Protein AF-A0AAD1ZNY4-F1 (afdb_monomer_lite)

Organism: NCBI:txid56036

Secondary structure (DSSP, 8-state):
-HHHHHHHHHHHHHHHHHHHHHHHH--HHHHHHHHHHHHHS-HHHHHHHHHHHHHHHHHHHHHHHHHHHHPPP------SGGGGGSTTT---HHHHHHHHHHTS---HHHH-

pLDDT: mean 87.57, std 11.89, range [47.69, 97.81]

Structure (mmCIF, N/CA/C/O backbone):
data_AF-A0AAD1ZNY4-F1
#
_entry.id   AF-A0AAD1ZNY4-F1
#
loop_
_atom_site.group_PDB
_atom_site.id
_atom_site.type_symbol
_atom_site.label_atom_id
_atom_site.label_alt_id
_atom_site.label_comp_id
_atom_site.label_asym_id
_atom_site.label_entity_id
_atom_site.label_seq_id
_atom_site.pdbx_PDB_ins_code
_atom_site.Cartn_x
_atom_site.Cartn_y
_atom_site.Cartn_z
_atom_site.occupancy
_atom_site.B_iso_or_equiv
_atom_site.auth_seq_id
_atom_site.auth_comp_id
_atom_site.auth_asym_id
_atom_site.auth_atom_id
_atom_site.pdbx_PDB_model_num
ATOM 1 N N . MET A 1 1 ? 1.452 6.634 -34.119 1.00 53.84 1 MET A N 1
ATOM 2 C CA . MET A 1 1 ? 0.592 7.104 -33.007 1.00 53.84 1 MET A CA 1
ATOM 3 C C . MET A 1 1 ? -0.029 5.928 -32.263 1.00 53.84 1 MET A C 1
ATOM 5 O O . MET A 1 1 ? 0.147 5.883 -31.062 1.00 53.84 1 MET A O 1
ATOM 9 N N . LEU A 1 2 ? -0.673 4.953 -32.926 1.00 47.69 2 LEU A N 1
ATOM 10 C CA . LEU A 1 2 ? -1.085 3.714 -32.238 1.00 47.69 2 LEU A CA 1
ATOM 11 C C . LEU A 1 2 ? 0.109 2.871 -31.752 1.00 47.69 2 LEU A C 1
ATOM 13 O O . LEU A 1 2 ? 0.063 2.362 -30.640 1.00 47.69 2 LEU A O 1
ATOM 17 N N . ASP A 1 3 ? 1.188 2.786 -32.534 1.00 53.56 3 ASP A N 1
ATOM 18 C CA . ASP A 1 3 ? 2.337 1.936 -32.180 1.00 53.56 3 ASP A CA 1
ATOM 19 C C . ASP A 1 3 ? 3.119 2.420 -30.944 1.00 53.56 3 ASP A C 1
ATOM 21 O O . ASP A 1 3 ? 3.653 1.588 -30.218 1.00 53.56 3 ASP A O 1
ATOM 25 N N . SER A 1 4 ? 3.144 3.731 -30.646 1.00 54.06 4 SER A N 1
ATOM 26 C CA . SER A 1 4 ? 3.794 4.228 -29.415 1.00 54.06 4 SER A CA 1
ATOM 27 C C . SER A 1 4 ? 2.927 3.996 -28.179 1.00 54.06 4 SER A C 1
ATOM 29 O O . SER A 1 4 ? 3.446 3.603 -27.149 1.00 54.06 4 SER A O 1
ATOM 31 N N . VAL A 1 5 ? 1.598 4.114 -28.293 1.00 54.81 5 VAL A N 1
ATOM 32 C CA . VAL A 1 5 ? 0.676 3.815 -27.180 1.00 54.81 5 VAL A CA 1
ATOM 33 C C . VAL A 1 5 ? 0.730 2.330 -26.801 1.00 54.81 5 VAL A C 1
ATOM 35 O O . VAL A 1 5 ? 0.649 1.983 -25.625 1.00 54.81 5 VAL A O 1
ATOM 38 N N . VAL A 1 6 ? 0.889 1.442 -27.788 1.00 55.75 6 VAL A N 1
ATOM 39 C CA . VAL A 1 6 ? 1.067 0.002 -27.542 1.00 55.75 6 VAL A CA 1
ATOM 40 C C . VAL A 1 6 ? 2.424 -0.288 -26.889 1.00 55.75 6 VAL A C 1
ATOM 42 O O . VAL A 1 6 ? 2.479 -1.108 -25.975 1.00 55.75 6 VAL A O 1
ATOM 45 N N . ALA A 1 7 ? 3.492 0.405 -27.296 1.00 58.28 7 ALA A N 1
ATOM 46 C CA . ALA A 1 7 ? 4.811 0.285 -26.672 1.00 58.28 7 ALA A CA 1
ATOM 47 C C . ALA A 1 7 ? 4.822 0.804 -25.218 1.00 58.28 7 ALA A C 1
ATOM 49 O O . ALA A 1 7 ? 5.291 0.100 -24.328 1.00 58.28 7 ALA A O 1
ATOM 50 N N . GLU A 1 8 ? 4.209 1.958 -24.943 1.00 56.94 8 GLU A N 1
ATOM 51 C CA . GLU A 1 8 ? 4.114 2.539 -23.594 1.00 56.94 8 GLU A CA 1
ATOM 52 C C . GLU A 1 8 ? 3.320 1.639 -22.627 1.00 56.94 8 GLU A C 1
ATOM 54 O O . GLU A 1 8 ? 3.744 1.397 -21.494 1.00 56.94 8 GLU A O 1
ATOM 59 N N . LEU A 1 9 ? 2.188 1.075 -23.075 1.00 61.97 9 LEU A N 1
ATOM 60 C CA . LEU A 1 9 ? 1.434 0.082 -22.295 1.00 61.97 9 LEU A CA 1
ATOM 61 C C . LEU A 1 9 ? 2.246 -1.197 -22.053 1.00 61.97 9 LEU A C 1
ATOM 63 O O . LEU A 1 9 ? 2.085 -1.829 -21.007 1.00 61.97 9 LEU A O 1
ATOM 67 N N . SER A 1 10 ? 3.123 -1.565 -22.992 1.00 77.12 10 SER A N 1
ATOM 68 C CA . SER A 1 10 ? 3.977 -2.745 -22.859 1.00 77.12 10 SER A CA 1
ATOM 69 C C . SER A 1 10 ? 5.036 -2.570 -21.770 1.00 77.12 10 SER A C 1
ATOM 71 O O . SER A 1 10 ? 5.188 -3.465 -20.943 1.00 77.12 10 SER A O 1
ATOM 73 N N . SER A 1 11 ? 5.680 -1.400 -21.675 1.00 88.12 11 SER A N 1
ATOM 74 C CA . SER A 1 11 ? 6.734 -1.150 -20.683 1.00 88.12 11 SER A CA 1
ATOM 75 C C . SER A 1 11 ? 6.186 -1.010 -19.264 1.00 88.12 11 SER A C 1
ATOM 77 O O . SER A 1 11 ? 6.802 -1.499 -18.318 1.00 88.12 11 SER A O 1
ATOM 79 N N . VAL A 1 12 ? 5.005 -0.399 -19.090 1.00 92.75 12 VAL A N 1
ATOM 80 C CA . VAL A 1 12 ? 4.333 -0.350 -17.778 1.00 92.75 12 VAL A CA 1
ATOM 81 C C . VAL A 1 12 ? 3.983 -1.761 -17.300 1.00 92.75 12 VAL A C 1
ATOM 83 O O . VAL A 1 12 ? 4.238 -2.100 -16.144 1.00 92.75 12 VAL A O 1
ATOM 86 N N . HIS A 1 13 ? 3.422 -2.588 -18.186 1.00 92.25 13 HIS A N 1
ATOM 87 C CA . HIS A 1 13 ? 3.059 -3.967 -17.870 1.00 92.25 13 HIS A CA 1
ATOM 88 C C . HIS A 1 13 ? 4.290 -4.832 -17.567 1.00 92.25 13 HIS A C 1
ATOM 90 O O . HIS A 1 13 ? 4.295 -5.578 -16.595 1.00 92.25 13 HIS A O 1
ATOM 96 N N . GLU A 1 14 ? 5.355 -4.714 -18.359 1.00 94.06 14 GLU A N 1
ATOM 97 C CA . GLU A 1 14 ? 6.613 -5.431 -18.128 1.00 94.06 14 GLU A CA 1
ATOM 98 C C . GLU A 1 14 ? 7.238 -5.065 -16.775 1.00 94.06 14 GLU A C 1
ATOM 100 O O . GLU A 1 14 ? 7.563 -5.952 -15.985 1.00 94.06 14 GLU A O 1
ATOM 105 N N . CYS A 1 15 ? 7.313 -3.769 -16.448 1.00 95.56 15 CYS A N 1
ATOM 106 C CA . CYS A 1 15 ? 7.777 -3.321 -15.135 1.00 95.56 15 CYS A CA 1
ATOM 107 C C . CYS A 1 15 ? 6.923 -3.899 -13.995 1.00 95.56 15 CYS A C 1
ATOM 109 O O . CYS A 1 15 ? 7.458 -4.237 -12.936 1.00 95.56 15 CYS A O 1
ATOM 111 N N . TYR A 1 16 ? 5.605 -4.009 -14.195 1.00 95.44 16 TYR A N 1
ATOM 112 C CA . TYR A 1 16 ? 4.681 -4.539 -13.194 1.00 95.44 16 TYR A CA 1
ATOM 113 C C . TYR A 1 16 ? 4.930 -6.029 -12.936 1.00 95.44 16 TYR A C 1
ATOM 115 O O . TYR A 1 16 ? 5.107 -6.421 -11.785 1.00 95.44 16 TYR A O 1
ATOM 123 N N . GLU A 1 17 ? 5.022 -6.839 -13.992 1.00 95.44 17 GLU A N 1
ATOM 124 C CA . GLU A 1 17 ? 5.260 -8.284 -13.884 1.00 95.44 17 GLU A CA 1
ATOM 125 C C . GLU A 1 17 ? 6.618 -8.596 -13.238 1.00 95.44 17 GLU A C 1
ATOM 127 O O . GLU A 1 17 ? 6.685 -9.388 -12.298 1.00 95.44 17 GLU A O 1
ATOM 132 N N . ILE A 1 18 ? 7.697 -7.922 -13.662 1.00 96.56 18 ILE A N 1
ATOM 133 C CA . ILE A 1 18 ? 9.033 -8.121 -13.071 1.00 96.56 18 ILE A CA 1
ATOM 134 C C . ILE A 1 18 ? 9.023 -7.757 -11.578 1.00 96.56 18 ILE A C 1
ATOM 136 O O . ILE A 1 18 ? 9.588 -8.481 -10.753 1.00 96.56 18 ILE A O 1
ATOM 140 N N . SER A 1 19 ? 8.345 -6.664 -11.213 1.00 96.19 19 SER A N 1
ATOM 141 C CA . SER A 1 19 ? 8.208 -6.238 -9.814 1.00 96.19 19 SER A CA 1
ATOM 142 C C . SER A 1 19 ? 7.378 -7.227 -8.986 1.00 96.19 19 SER A C 1
ATOM 144 O O . SER A 1 19 ? 7.735 -7.522 -7.847 1.00 96.19 19 SER A O 1
ATOM 146 N N . ALA A 1 20 ? 6.301 -7.785 -9.547 1.00 95.38 20 ALA A N 1
ATOM 147 C CA . ALA A 1 20 ? 5.475 -8.791 -8.878 1.00 95.38 20 ALA A CA 1
ATOM 148 C C . ALA A 1 20 ? 6.236 -10.113 -8.665 1.00 95.38 20 ALA A C 1
ATOM 150 O O . ALA A 1 20 ? 6.144 -10.729 -7.599 1.00 95.38 20 ALA A O 1
ATOM 151 N N . GLU A 1 21 ? 7.040 -10.534 -9.645 1.00 96.00 21 GLU A N 1
ATOM 152 C CA . GLU A 1 21 ? 7.933 -11.686 -9.498 1.00 96.00 21 GLU A CA 1
ATOM 153 C C . GLU A 1 21 ? 9.009 -11.453 -8.433 1.00 96.00 21 GLU A C 1
ATOM 155 O O . GLU A 1 21 ? 9.332 -12.380 -7.680 1.00 96.00 21 GLU A O 1
ATOM 160 N N . TYR A 1 22 ? 9.548 -10.229 -8.356 1.00 97.25 22 TYR A N 1
ATOM 161 C CA . TYR A 1 22 ? 10.479 -9.839 -7.304 1.00 97.25 22 TYR A CA 1
ATOM 162 C C . TYR A 1 22 ? 9.830 -9.948 -5.924 1.00 97.25 22 TYR A C 1
ATOM 164 O O . TYR A 1 22 ? 10.379 -10.634 -5.070 1.00 97.25 22 TYR A O 1
ATOM 172 N N . GLU A 1 23 ? 8.649 -9.366 -5.711 1.00 95.19 23 GLU A N 1
ATOM 173 C CA . GLU A 1 23 ? 7.959 -9.419 -4.413 1.00 95.19 23 GLU A CA 1
ATOM 174 C C . GLU A 1 23 ? 7.678 -10.868 -3.971 1.00 95.19 23 GLU A C 1
ATOM 176 O O . GLU A 1 23 ? 7.862 -11.234 -2.809 1.00 95.19 23 GLU A O 1
ATOM 181 N N . GLY A 1 24 ? 7.304 -11.738 -4.917 1.00 94.12 24 GLY A N 1
ATOM 182 C CA . GLY A 1 24 ? 7.009 -13.142 -4.629 1.00 94.12 24 GLY A CA 1
ATOM 183 C C . GLY A 1 24 ? 8.231 -14.006 -4.288 1.00 94.12 24 GLY A C 1
ATOM 184 O O . GLY A 1 24 ? 8.096 -14.982 -3.548 1.00 94.12 24 GLY A O 1
ATOM 185 N N . LYS A 1 25 ? 9.418 -13.695 -4.833 1.00 94.19 25 LYS A N 1
ATOM 186 C CA . LYS A 1 25 ? 10.624 -14.549 -4.723 1.00 94.19 25 LYS A CA 1
ATOM 187 C C . LYS A 1 25 ? 11.804 -13.897 -4.000 1.00 94.19 25 LYS A C 1
ATOM 189 O O . LYS A 1 25 ? 12.717 -14.613 -3.599 1.00 94.19 25 LYS A O 1
ATOM 194 N N . ASN A 1 26 ? 11.793 -12.577 -3.838 1.00 93.81 26 ASN A N 1
ATOM 195 C CA . ASN A 1 26 ? 12.902 -11.749 -3.357 1.00 93.81 26 ASN A CA 1
ATOM 196 C C . ASN A 1 26 ? 14.229 -12.018 -4.100 1.00 93.81 26 ASN A C 1
ATOM 198 O O . ASN A 1 26 ? 15.298 -11.992 -3.493 1.00 93.81 26 ASN A O 1
ATOM 202 N N . ASP A 1 27 ? 14.167 -12.315 -5.406 1.00 94.56 27 ASP A N 1
ATOM 203 C CA . ASP A 1 27 ? 15.350 -12.582 -6.237 1.00 94.56 27 ASP A CA 1
ATOM 204 C C . ASP A 1 27 ? 15.974 -11.264 -6.731 1.00 94.56 27 ASP A C 1
ATOM 206 O O . ASP A 1 27 ? 15.377 -10.599 -7.582 1.00 94.56 27 ASP A O 1
ATOM 210 N N . PRO A 1 28 ? 17.187 -10.885 -6.283 1.00 95.31 28 PRO A N 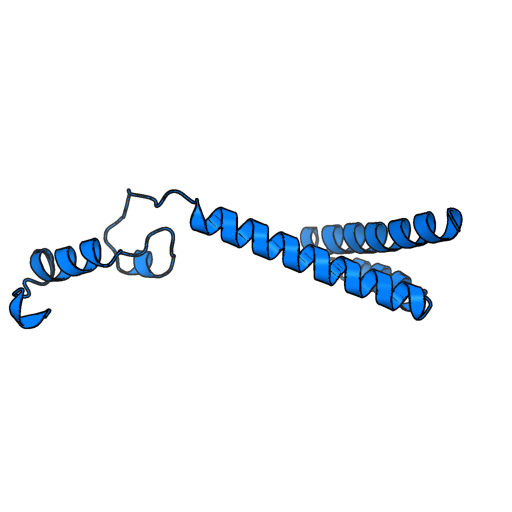1
ATOM 211 C CA . PRO A 1 28 ? 17.822 -9.631 -6.687 1.00 95.31 28 PRO A CA 1
ATOM 212 C C . PRO A 1 28 ? 18.034 -9.493 -8.200 1.00 95.31 28 PRO A C 1
ATOM 214 O O . PRO A 1 28 ? 18.100 -8.371 -8.696 1.00 95.31 28 PRO A O 1
ATOM 217 N N . LYS A 1 29 ? 18.096 -10.599 -8.956 1.00 96.31 29 LYS A N 1
ATOM 218 C CA . LYS A 1 29 ? 18.213 -10.550 -10.424 1.00 96.31 29 LYS A CA 1
ATOM 219 C C . LYS A 1 29 ? 17.011 -9.887 -11.085 1.00 96.31 29 LYS A C 1
ATOM 221 O O . LYS A 1 29 ? 17.162 -9.238 -12.114 1.00 96.31 29 LYS A O 1
ATOM 226 N N . LYS A 1 30 ? 15.829 -9.978 -10.472 1.00 97.00 30 LYS A N 1
ATOM 227 C CA . LYS A 1 30 ? 14.633 -9.293 -10.972 1.00 97.00 30 LYS A CA 1
ATOM 228 C C . LYS A 1 30 ? 14.736 -7.778 -10.856 1.00 97.00 30 LYS A C 1
ATOM 230 O O . LYS A 1 30 ? 14.229 -7.076 -11.722 1.00 97.00 30 LYS A O 1
ATOM 235 N N . LEU A 1 31 ? 15.469 -7.263 -9.869 1.00 96.94 31 LEU A N 1
ATOM 236 C CA . LEU A 1 31 ? 15.769 -5.830 -9.803 1.00 96.94 31 LEU A CA 1
ATOM 237 C C . LEU A 1 31 ? 16.751 -5.396 -10.895 1.00 96.94 31 LEU A C 1
ATOM 239 O O . LEU A 1 31 ? 16.641 -4.280 -11.395 1.00 96.94 31 LEU A O 1
ATOM 243 N N . GLU A 1 32 ? 17.688 -6.264 -11.283 1.00 97.00 32 GLU A N 1
ATOM 244 C CA . GLU A 1 32 ? 18.588 -6.007 -12.412 1.00 97.00 32 GLU A CA 1
ATOM 245 C C . GLU A 1 32 ? 17.815 -5.984 -13.740 1.00 97.00 32 GLU A C 1
ATOM 247 O O . GLU A 1 32 ? 17.960 -5.041 -14.515 1.00 97.00 32 GLU A O 1
ATOM 252 N N . GLU A 1 33 ? 16.932 -6.963 -13.969 1.00 96.19 33 GLU A N 1
ATOM 253 C CA . GLU A 1 33 ? 16.017 -6.991 -15.121 1.00 96.19 33 GLU A CA 1
ATOM 254 C C . GLU A 1 33 ? 15.151 -5.722 -15.180 1.00 96.19 33 GLU A C 1
ATOM 256 O O . GLU A 1 33 ? 15.109 -5.053 -16.213 1.00 96.19 33 GLU A O 1
ATOM 261 N N . LEU A 1 34 ? 14.540 -5.330 -14.057 1.00 96.69 34 LEU A N 1
ATOM 262 C CA . LEU A 1 34 ? 13.749 -4.102 -13.959 1.00 96.69 34 LEU A CA 1
ATOM 263 C C . LEU A 1 34 ? 14.593 -2.854 -14.255 1.00 96.69 34 LEU A C 1
ATOM 265 O O . LEU A 1 34 ? 14.164 -1.969 -14.992 1.00 96.69 34 LEU A O 1
ATOM 269 N N . GLY A 1 35 ? 15.807 -2.781 -13.703 1.00 96.25 35 GLY A N 1
ATOM 270 C CA . GLY A 1 35 ? 16.734 -1.676 -13.936 1.00 96.25 35 GLY A CA 1
ATOM 271 C C . GLY A 1 35 ? 17.127 -1.538 -15.408 1.00 96.25 35 GLY A C 1
ATOM 272 O O . GLY A 1 35 ? 17.201 -0.421 -15.923 1.00 96.25 35 GLY A O 1
ATOM 273 N N . ASN A 1 36 ? 17.313 -2.656 -16.110 1.00 95.88 36 ASN A N 1
ATOM 274 C CA . ASN A 1 36 ? 17.601 -2.660 -17.544 1.00 95.88 36 ASN A CA 1
ATOM 275 C C . ASN A 1 36 ? 16.430 -2.097 -18.361 1.00 95.88 36 ASN A C 1
ATOM 277 O O . ASN A 1 36 ? 16.657 -1.285 -19.256 1.00 95.88 36 ASN A O 1
ATOM 281 N N . VAL A 1 37 ? 15.187 -2.457 -18.019 1.00 94.12 37 VAL A N 1
ATOM 282 C CA . VAL A 1 37 ? 13.996 -1.878 -18.663 1.00 94.12 37 VAL A CA 1
ATOM 283 C C . VAL A 1 37 ? 13.961 -0.370 -18.420 1.00 94.12 37 VAL A C 1
ATOM 285 O O . VAL A 1 37 ? 13.949 0.402 -19.376 1.00 94.12 37 VAL A O 1
ATOM 288 N N . LEU A 1 38 ? 14.051 0.067 -17.160 1.00 95.12 38 LEU A N 1
ATOM 289 C CA . LEU A 1 38 ? 13.955 1.483 -16.788 1.00 95.12 38 LEU A CA 1
ATOM 290 C C . LEU A 1 38 ? 15.053 2.358 -17.411 1.00 95.12 38 LEU A C 1
ATOM 292 O O . LEU A 1 38 ? 14.786 3.490 -17.800 1.00 95.12 38 LEU A O 1
ATOM 296 N N . THR A 1 39 ? 16.283 1.852 -17.517 1.00 95.31 39 THR A N 1
ATOM 297 C CA . THR A 1 39 ? 17.412 2.598 -18.107 1.00 95.31 39 THR A CA 1
ATOM 298 C C . THR A 1 39 ? 17.385 2.640 -19.635 1.00 95.31 39 THR A C 1
ATOM 300 O O . THR A 1 39 ? 18.097 3.451 -20.227 1.00 95.31 39 THR A O 1
ATOM 303 N N . SER A 1 40 ? 16.566 1.799 -20.273 1.00 94.12 40 SER A N 1
ATOM 304 C CA . SER A 1 40 ? 16.376 1.787 -21.728 1.00 94.12 40 SER A CA 1
ATOM 305 C C . SER A 1 40 ? 15.309 2.769 -22.228 1.00 94.12 40 SER A C 1
ATOM 307 O O . SER A 1 40 ? 15.263 3.047 -23.426 1.00 94.12 40 SER A O 1
ATOM 309 N N . LEU A 1 41 ? 14.476 3.305 -21.328 1.00 93.38 41 LEU A N 1
ATOM 310 C CA . LEU A 1 41 ? 13.407 4.245 -21.663 1.00 93.38 41 LEU A CA 1
ATOM 311 C C . LEU A 1 41 ? 13.969 5.625 -22.012 1.00 93.38 41 LEU A C 1
ATO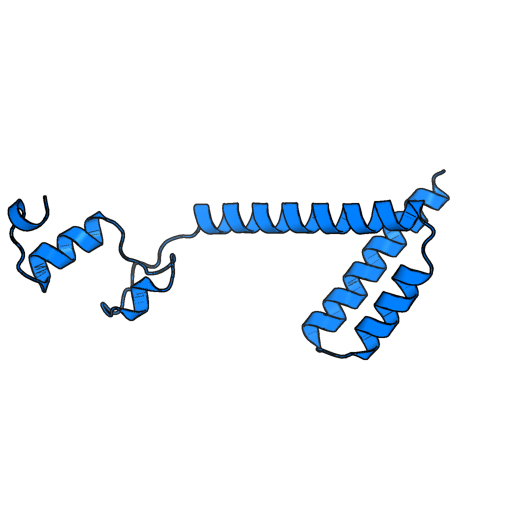M 313 O O . LEU A 1 41 ? 14.885 6.131 -21.357 1.00 93.38 41 LEU A O 1
ATOM 317 N N . ASP A 1 42 ? 13.372 6.288 -23.001 1.00 94.44 42 ASP A N 1
ATOM 318 C CA . ASP A 1 42 ? 13.644 7.703 -23.223 1.00 94.44 42 ASP A CA 1
ATOM 319 C C . ASP A 1 42 ? 12.962 8.569 -22.136 1.00 94.44 42 ASP A C 1
ATOM 321 O O . ASP A 1 42 ? 12.141 8.078 -21.350 1.00 94.44 42 ASP A O 1
ATOM 325 N N . PRO A 1 43 ? 13.300 9.867 -22.028 1.00 94.69 43 PRO A N 1
ATOM 326 C CA . PRO A 1 43 ? 12.731 10.731 -20.998 1.00 94.69 43 PRO A CA 1
ATOM 327 C C . PRO A 1 43 ? 11.198 10.839 -21.028 1.00 94.69 43 PRO A C 1
ATOM 329 O O . PRO A 1 43 ? 10.588 10.985 -19.969 1.00 94.69 43 PRO A O 1
ATOM 332 N N . GLY A 1 44 ? 10.573 10.787 -22.208 1.00 92.12 44 GLY A N 1
ATOM 333 C CA . GLY A 1 44 ? 9.120 10.814 -22.361 1.00 92.12 44 GLY A CA 1
ATOM 334 C C . GLY A 1 44 ? 8.480 9.563 -21.771 1.00 92.12 44 GLY A C 1
ATOM 335 O O . GLY A 1 44 ? 7.642 9.667 -20.871 1.00 92.12 44 GLY A O 1
ATOM 336 N N . ASP A 1 45 ? 8.956 8.396 -22.197 1.00 90.19 45 ASP A N 1
ATOM 337 C CA . ASP A 1 45 ? 8.480 7.099 -21.711 1.00 90.19 45 ASP A CA 1
ATOM 338 C C . ASP A 1 45 ? 8.734 6.922 -20.208 1.00 90.19 45 ASP A C 1
ATOM 340 O O . ASP A 1 45 ? 7.864 6.457 -19.470 1.00 90.19 45 ASP A O 1
ATOM 344 N N . SER A 1 46 ? 9.879 7.398 -19.710 1.00 93.56 46 SER A N 1
ATOM 345 C CA . SER A 1 46 ? 10.203 7.394 -18.278 1.00 93.56 46 SER A CA 1
ATOM 346 C C . SER A 1 46 ? 9.167 8.156 -17.445 1.00 93.56 46 SER A C 1
ATOM 348 O O . SER A 1 46 ? 8.754 7.697 -16.377 1.00 93.56 46 SER A O 1
ATOM 350 N N . ILE A 1 47 ? 8.714 9.319 -17.932 1.00 94.19 47 ILE A N 1
ATOM 351 C CA . ILE A 1 47 ? 7.674 10.113 -17.264 1.00 94.19 47 ILE A CA 1
ATOM 352 C C . ILE A 1 47 ? 6.339 9.365 -17.281 1.00 94.19 47 ILE A C 1
ATOM 354 O O . ILE A 1 47 ? 5.642 9.341 -16.262 1.00 94.19 47 ILE A O 1
ATOM 358 N N . VAL A 1 48 ? 5.975 8.755 -18.414 1.00 92.06 48 VAL A N 1
ATOM 359 C CA . VAL A 1 48 ? 4.727 7.991 -18.554 1.00 92.06 48 VAL A CA 1
ATOM 360 C C . VAL A 1 48 ? 4.713 6.799 -17.597 1.00 92.06 48 VAL A C 1
ATOM 362 O O . VAL A 1 48 ? 3.753 6.652 -16.837 1.00 92.06 48 VAL A O 1
ATOM 365 N N . VAL A 1 49 ? 5.791 6.009 -17.555 1.00 93.12 49 VAL A N 1
ATOM 366 C CA . VAL A 1 49 ? 5.925 4.848 -16.664 1.00 93.12 49 VAL A CA 1
ATOM 367 C C . VAL A 1 49 ? 5.853 5.269 -15.195 1.00 93.12 49 VAL A C 1
ATOM 369 O O . VAL A 1 49 ? 5.024 4.746 -14.447 1.00 93.12 49 VAL A O 1
ATOM 372 N N . ALA A 1 50 ? 6.634 6.268 -14.774 1.00 94.88 50 ALA A N 1
ATOM 373 C CA . ALA A 1 50 ? 6.618 6.745 -13.388 1.00 94.88 50 ALA A CA 1
ATOM 374 C C . ALA A 1 50 ? 5.231 7.261 -12.961 1.00 94.88 50 ALA A C 1
ATOM 376 O O . ALA A 1 50 ? 4.754 6.991 -11.850 1.00 94.88 50 ALA A O 1
ATOM 377 N N . LYS A 1 51 ? 4.549 7.982 -13.858 1.00 95.50 51 LYS A N 1
ATOM 378 C CA . LYS A 1 51 ? 3.193 8.481 -13.623 1.00 95.50 51 LYS A CA 1
ATOM 379 C C . LYS A 1 51 ? 2.176 7.343 -13.536 1.00 95.50 51 LYS A C 1
ATOM 381 O O . LYS A 1 51 ? 1.297 7.394 -12.675 1.00 95.50 51 LYS A O 1
ATOM 386 N N . ALA A 1 52 ? 2.295 6.321 -14.382 1.00 94.94 52 ALA A N 1
ATOM 387 C CA . ALA A 1 52 ? 1.424 5.152 -14.351 1.00 94.94 52 ALA A CA 1
ATOM 388 C C . ALA A 1 52 ? 1.515 4.423 -13.002 1.00 94.94 52 ALA A C 1
ATOM 390 O O . ALA A 1 52 ? 0.485 4.234 -12.356 1.00 94.94 52 ALA A O 1
ATOM 391 N N . PHE A 1 53 ? 2.724 4.124 -12.514 1.00 95.94 53 PHE A N 1
ATOM 392 C CA . PHE A 1 53 ? 2.912 3.496 -11.198 1.00 95.94 53 PHE A CA 1
ATOM 393 C C . PHE A 1 53 ? 2.407 4.368 -10.045 1.00 95.94 53 PHE A C 1
ATOM 395 O O . PHE A 1 53 ? 1.758 3.863 -9.131 1.00 95.94 53 PHE A O 1
ATOM 402 N N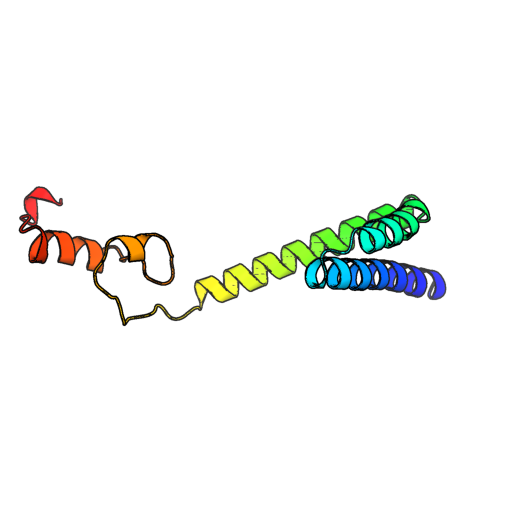 . SER A 1 54 ? 2.619 5.685 -10.111 1.00 97.38 54 SER A N 1
ATOM 403 C CA . SER A 1 54 ? 2.073 6.615 -9.112 1.00 97.38 54 SER A CA 1
ATOM 404 C C . SER A 1 54 ? 0.539 6.579 -9.080 1.00 97.38 54 SER A C 1
ATOM 406 O O . SER A 1 54 ? -0.070 6.575 -8.012 1.00 97.38 54 SER A O 1
ATOM 408 N N . HIS A 1 55 ? -0.108 6.515 -10.248 1.00 96.62 55 HIS A N 1
ATOM 409 C CA . HIS A 1 55 ? -1.561 6.372 -10.330 1.00 96.62 55 HIS A CA 1
ATOM 410 C C . HIS A 1 55 ? -2.047 5.007 -9.838 1.00 96.62 55 HIS A C 1
ATOM 412 O O . HIS A 1 55 ? -3.045 4.961 -9.122 1.00 96.62 55 HIS A O 1
ATOM 418 N N . MET A 1 56 ? -1.349 3.919 -10.167 1.00 96.88 56 MET A N 1
ATOM 419 C CA . MET A 1 56 ? -1.669 2.583 -9.653 1.00 96.88 56 MET A CA 1
ATOM 420 C C . MET A 1 56 ? -1.590 2.540 -8.124 1.00 96.88 56 MET A C 1
ATOM 422 O O . MET A 1 56 ? -2.506 2.022 -7.492 1.00 96.88 56 MET A O 1
ATOM 426 N N . LEU A 1 57 ? -0.563 3.152 -7.526 1.00 97.50 57 LEU A N 1
ATOM 427 C CA . LEU A 1 57 ? -0.427 3.247 -6.072 1.00 97.50 57 LEU A CA 1
ATOM 428 C C . LEU A 1 57 ? -1.571 4.053 -5.442 1.00 97.50 57 LEU A C 1
ATOM 430 O O . LEU A 1 57 ? -2.158 3.621 -4.456 1.00 97.50 57 LEU A O 1
ATOM 434 N N . ASN A 1 58 ? -1.952 5.185 -6.041 1.00 97.38 58 ASN A N 1
ATOM 435 C CA . ASN A 1 58 ? -3.098 5.964 -5.564 1.00 97.38 58 ASN A CA 1
ATOM 436 C C . ASN A 1 58 ? -4.408 5.161 -5.613 1.00 97.38 58 ASN A C 1
ATOM 438 O O . ASN A 1 58 ? -5.219 5.250 -4.693 1.00 97.38 58 ASN A O 1
ATOM 442 N N . LEU A 1 59 ? -4.621 4.372 -6.672 1.00 97.81 59 LEU A N 1
ATOM 443 C CA . LEU A 1 59 ? -5.794 3.500 -6.789 1.00 97.81 59 LEU A CA 1
ATOM 444 C C . LEU A 1 59 ? -5.768 2.363 -5.762 1.00 97.81 59 LEU A C 1
ATOM 446 O O . LEU A 1 59 ? -6.810 2.052 -5.189 1.00 97.81 59 LEU A O 1
ATOM 450 N N . ALA A 1 60 ? -4.599 1.770 -5.508 1.00 96.31 60 ALA A N 1
ATOM 451 C CA . ALA A 1 60 ? -4.426 0.749 -4.479 1.00 96.31 60 ALA A CA 1
ATOM 452 C C . ALA A 1 60 ? -4.738 1.305 -3.080 1.00 96.31 60 ALA A C 1
ATOM 454 O O . ALA A 1 60 ? -5.518 0.696 -2.352 1.00 96.31 60 ALA A O 1
ATOM 455 N N . ASN A 1 61 ? -4.230 2.497 -2.753 1.00 96.38 61 ASN A N 1
ATOM 456 C CA . ASN A 1 61 ? -4.521 3.174 -1.487 1.00 96.38 61 ASN A CA 1
ATOM 457 C C . ASN A 1 61 ? -6.018 3.465 -1.335 1.00 96.38 61 ASN A C 1
ATOM 459 O O . ASN A 1 61 ? -6.601 3.172 -0.297 1.00 96.38 61 ASN A O 1
ATOM 463 N N . LEU A 1 62 ? -6.673 3.982 -2.381 1.00 97.69 62 LEU A N 1
ATOM 464 C CA . LEU A 1 62 ? -8.115 4.232 -2.341 1.00 97.69 62 LEU A CA 1
ATOM 465 C C . LEU A 1 62 ? -8.912 2.935 -2.130 1.00 97.69 62 LEU A C 1
ATOM 467 O O . LEU A 1 62 ? -9.880 2.911 -1.371 1.00 97.69 62 LEU A O 1
ATOM 471 N N . ALA A 1 63 ? -8.514 1.844 -2.789 1.00 96.00 63 ALA A N 1
ATOM 472 C CA . ALA A 1 63 ? -9.137 0.542 -2.584 1.00 96.00 63 ALA A CA 1
ATOM 473 C C . ALA A 1 63 ? -8.943 0.034 -1.144 1.00 96.00 63 ALA A C 1
ATOM 475 O O . ALA A 1 63 ? -9.885 -0.505 -0.559 1.00 96.00 63 ALA A O 1
ATOM 476 N N . GLU A 1 64 ? -7.763 0.244 -0.555 1.00 94.06 64 GLU A N 1
ATOM 477 C CA . GLU A 1 64 ? -7.481 -0.082 0.845 1.00 94.06 64 GLU A CA 1
ATOM 478 C C . GLU A 1 64 ? -8.327 0.760 1.811 1.00 94.06 64 GLU A C 1
ATOM 480 O O . GLU A 1 64 ? -8.954 0.202 2.711 1.00 94.06 64 GLU A O 1
ATOM 485 N N . GLU A 1 65 ? -8.432 2.074 1.599 1.00 94.38 65 GLU A N 1
ATOM 486 C CA . GLU A 1 65 ? -9.279 2.964 2.403 1.00 94.38 65 GLU A CA 1
ATOM 487 C C . GLU A 1 65 ? -10.744 2.516 2.381 1.00 94.38 65 GLU A C 1
ATOM 489 O O . GLU A 1 65 ? -11.376 2.389 3.433 1.00 94.38 65 GLU A O 1
ATOM 494 N N . VAL A 1 66 ? -11.279 2.208 1.194 1.00 95.38 66 VAL A N 1
ATOM 495 C CA . VAL A 1 66 ? -12.642 1.677 1.033 1.00 95.38 66 VAL A CA 1
ATOM 496 C C . VAL A 1 66 ? -12.787 0.340 1.757 1.00 95.38 66 VAL A C 1
ATOM 498 O O . VAL A 1 66 ? -13.785 0.114 2.450 1.00 95.38 66 VAL A O 1
ATOM 501 N N . GLN A 1 67 ? -11.796 -0.547 1.640 1.00 91.44 67 GLN A N 1
ATOM 502 C CA . GLN A 1 67 ? -11.809 -1.827 2.336 1.00 91.44 67 GLN A CA 1
ATOM 503 C C . GLN A 1 67 ? -11.825 -1.633 3.854 1.00 91.44 67 GLN A C 1
ATOM 505 O O . GLN A 1 67 ? -12.611 -2.302 4.518 1.00 91.44 67 GLN A O 1
ATOM 510 N N . ILE A 1 68 ? -10.997 -0.742 4.406 1.00 89.25 68 ILE A N 1
ATOM 511 C CA . ILE A 1 68 ? -10.936 -0.441 5.843 1.00 89.25 68 ILE A CA 1
ATOM 512 C C . ILE A 1 68 ? -12.257 0.171 6.317 1.00 89.25 68 ILE A C 1
ATOM 514 O O . ILE A 1 68 ? -12.825 -0.308 7.298 1.00 89.25 68 ILE A O 1
ATOM 518 N N . ALA A 1 69 ? -12.785 1.164 5.596 1.00 89.56 69 ALA A N 1
ATOM 519 C CA . ALA A 1 69 ? -14.019 1.864 5.948 1.00 89.56 69 ALA A CA 1
ATOM 520 C C . ALA A 1 69 ? -15.245 0.935 5.996 1.00 89.56 69 ALA A C 1
ATOM 522 O O . ALA A 1 69 ? -16.134 1.116 6.829 1.00 89.56 69 ALA A O 1
ATOM 523 N N . HIS A 1 70 ? -15.290 -0.079 5.126 1.00 88.06 70 HIS A N 1
ATOM 524 C CA . HIS A 1 70 ? -16.391 -1.043 5.058 1.00 88.06 70 HIS A CA 1
ATOM 525 C C . HIS A 1 70 ? -16.081 -2.404 5.701 1.00 88.06 70 HIS A C 1
ATOM 527 O O . HIS A 1 70 ? -16.923 -3.309 5.666 1.00 88.06 70 HIS A O 1
ATOM 533 N N . ARG A 1 71 ? -14.903 -2.581 6.312 1.00 82.25 71 ARG A N 1
ATOM 534 C CA . ARG A 1 71 ? -14.535 -3.835 6.981 1.00 82.25 71 ARG A CA 1
ATOM 535 C C . ARG A 1 71 ? -15.404 -4.034 8.224 1.00 82.25 71 ARG A C 1
ATOM 537 O O . ARG A 1 71 ? -15.500 -3.170 9.091 1.00 82.25 71 ARG A O 1
ATOM 544 N N . GLN A 1 72 ? -16.012 -5.213 8.350 1.00 79.62 72 GLN A N 1
ATOM 545 C CA . GLN A 1 72 ? -16.751 -5.572 9.561 1.00 79.62 72 GLN A CA 1
ATOM 546 C C . GLN A 1 72 ? -15.783 -5.740 10.742 1.00 79.62 72 GLN A C 1
ATOM 548 O O . GLN A 1 72 ? -14.825 -6.509 10.654 1.00 79.62 72 GLN A O 1
ATOM 553 N N . ARG A 1 73 ? -16.041 -5.041 11.856 1.00 77.81 73 ARG A N 1
ATOM 554 C CA . ARG A 1 73 ? -15.272 -5.202 13.103 1.00 77.81 73 ARG A CA 1
ATOM 555 C C . ARG A 1 73 ? -15.506 -6.593 13.694 1.00 77.81 73 ARG A C 1
ATOM 557 O O . ARG A 1 73 ? -16.644 -7.069 13.769 1.00 77.81 73 ARG A O 1
ATOM 564 N N . ASN A 1 74 ? -14.435 -7.234 14.157 1.00 73.44 74 ASN A N 1
ATOM 565 C CA . ASN A 1 74 ? -14.530 -8.535 14.806 1.00 73.44 74 ASN A CA 1
ATOM 566 C C . ASN A 1 74 ? -15.062 -8.367 16.235 1.00 73.44 74 ASN A C 1
ATOM 568 O O . ASN A 1 74 ? -14.389 -7.831 17.107 1.00 73.44 74 ASN A O 1
ATOM 572 N N . LYS A 1 75 ? -16.274 -8.874 16.495 1.00 67.69 75 LYS A N 1
ATOM 573 C CA . LYS A 1 75 ? -16.909 -8.814 17.829 1.00 67.69 75 LYS A CA 1
ATOM 574 C C . LYS A 1 75 ? -16.368 -9.842 18.830 1.00 67.69 75 LYS A C 1
ATOM 576 O O . LYS A 1 75 ? -16.707 -9.788 20.007 1.00 67.69 75 LYS A O 1
ATOM 581 N N . LYS A 1 76 ? -15.579 -10.819 18.375 1.00 67.88 76 LYS A N 1
ATOM 582 C CA . LYS A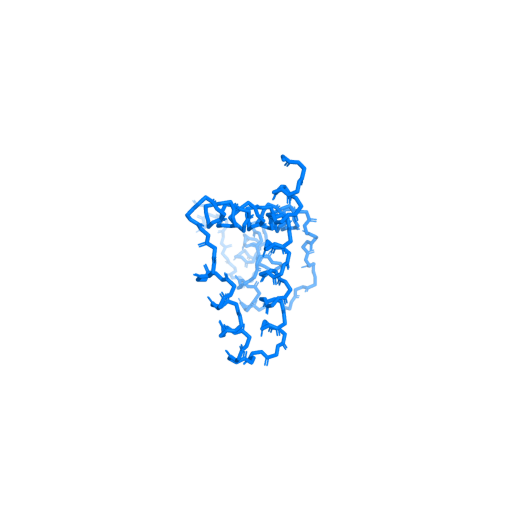 1 76 ? -14.963 -11.834 19.241 1.00 67.88 76 LYS A CA 1
ATOM 583 C C . LYS A 1 76 ? -13.605 -11.328 19.714 1.00 67.8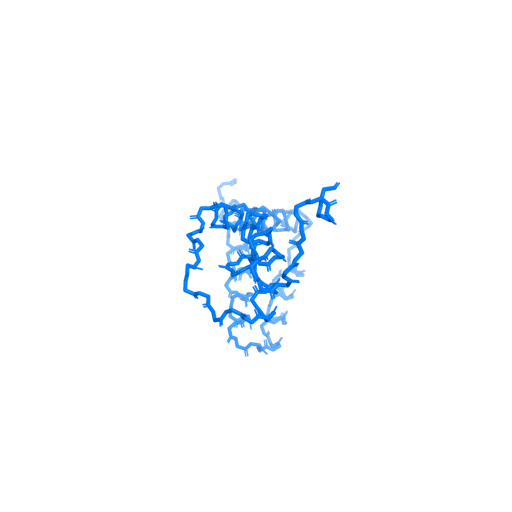8 76 LYS A C 1
ATOM 585 O O . LYS A 1 76 ? -12.601 -11.583 19.056 1.00 67.88 76 LYS A O 1
ATOM 590 N N . LYS A 1 77 ? -13.621 -10.619 20.839 1.00 71.88 77 LYS A N 1
ATOM 591 C CA . LYS A 1 77 ? -12.441 -10.076 21.508 1.00 71.88 77 LYS A CA 1
ATOM 592 C C . LYS A 1 77 ? -12.016 -10.982 22.679 1.00 71.88 77 LYS A C 1
ATOM 594 O O . LYS A 1 77 ? -12.874 -11.497 23.396 1.00 71.88 77 LYS A O 1
ATOM 599 N N . LYS A 1 78 ? -10.716 -11.239 22.842 1.00 69.38 78 LYS A N 1
ATOM 600 C CA . LYS A 1 78 ? -10.084 -11.965 23.958 1.00 69.38 78 LYS A CA 1
ATOM 601 C C . LYS A 1 78 ? -10.067 -11.151 25.260 1.00 69.38 78 LYS A C 1
ATOM 603 O O . LYS A 1 78 ? -9.903 -11.759 26.313 1.00 69.38 78 LYS A O 1
ATOM 608 N N . GLY A 1 79 ? -10.262 -9.831 25.204 1.00 68.62 79 GLY A N 1
ATOM 609 C CA . GLY A 1 79 ? -10.319 -8.941 26.369 1.00 68.62 79 GLY A CA 1
ATOM 610 C C . GLY A 1 79 ? -8.950 -8.497 26.897 1.00 68.62 79 GLY A C 1
ATOM 611 O O . GLY A 1 79 ? -8.852 -8.038 28.035 1.00 68.62 79 GLY A O 1
ATOM 612 N N . ASP A 1 80 ? -7.893 -8.640 26.096 1.00 77.12 80 ASP A N 1
ATOM 613 C CA . ASP A 1 80 ? -6.517 -8.291 26.465 1.00 77.12 80 ASP A CA 1
ATOM 614 C C . ASP A 1 80 ? -6.068 -6.975 25.799 1.00 77.12 80 ASP A C 1
ATOM 616 O O . ASP A 1 80 ? -6.625 -6.551 24.792 1.00 77.12 80 ASP A O 1
ATOM 620 N N . TYR A 1 81 ? -5.053 -6.305 26.352 1.00 80.62 81 TYR A N 1
ATOM 621 C CA . TYR A 1 81 ? -4.529 -5.038 25.816 1.00 80.62 81 TYR A CA 1
ATOM 622 C C . TYR A 1 81 ? -3.925 -5.184 24.412 1.00 80.62 81 TYR A C 1
ATOM 624 O O . TYR A 1 81 ? -3.837 -4.209 23.670 1.00 80.62 81 TYR A O 1
ATOM 632 N N . THR A 1 82 ? -3.527 -6.400 24.033 1.00 83.81 82 THR A N 1
ATOM 633 C CA . THR A 1 82 ? -3.012 -6.722 22.695 1.00 83.81 82 THR A CA 1
ATOM 634 C C . THR A 1 82 ? -4.030 -6.468 21.580 1.00 83.81 82 THR A C 1
ATOM 636 O O . THR A 1 82 ? -3.653 -6.376 20.417 1.00 83.81 82 THR A O 1
ATOM 639 N N . GLU A 1 83 ? -5.310 -6.301 21.913 1.00 81.38 83 GLU A N 1
ATOM 640 C CA . GLU A 1 83 ? -6.370 -5.999 20.949 1.00 81.38 83 GLU A CA 1
ATOM 641 C C . GLU A 1 83 ? -6.393 -4.537 20.502 1.00 81.38 83 GLU A C 1
ATOM 643 O O . GLU A 1 83 ? -6.935 -4.237 19.441 1.00 81.38 83 GLU A O 1
ATOM 648 N N . GLU A 1 84 ? -5.753 -3.641 21.250 1.00 84.75 84 GLU A N 1
ATOM 649 C CA . GLU A 1 84 ? -5.698 -2.211 20.932 1.00 84.75 84 GLU A CA 1
ATOM 650 C C . GLU A 1 84 ? -4.656 -1.882 19.846 1.00 84.75 84 GLU A C 1
ATOM 652 O O . GLU A 1 84 ? -4.552 -0.744 19.406 1.00 84.75 84 GLU A O 1
ATOM 657 N N . SER A 1 85 ? -3.866 -2.860 19.384 1.00 86.38 85 SER A N 1
ATOM 658 C CA . SER A 1 85 ? -2.843 -2.635 18.350 1.00 86.38 85 SER A CA 1
ATOM 659 C C . SER A 1 85 ? -3.366 -2.770 16.914 1.00 86.38 85 SER A C 1
ATOM 661 O O . SER A 1 85 ? -2.584 -2.677 15.969 1.00 86.38 85 SER A O 1
ATOM 663 N N . SER A 1 86 ? -4.656 -3.059 16.722 1.00 83.12 86 SER A N 1
ATOM 664 C CA . SER A 1 86 ? -5.270 -3.195 15.399 1.00 83.12 86 SER A CA 1
ATOM 665 C C . SER A 1 86 ? -6.652 -2.565 15.376 1.00 83.12 86 SER A C 1
ATOM 667 O O . SER A 1 86 ? -7.512 -2.953 16.160 1.00 83.12 86 SER A O 1
ATOM 669 N N . ALA A 1 87 ? -6.923 -1.729 14.371 1.00 83.19 87 ALA A N 1
ATOM 670 C CA . ALA A 1 87 ? -8.251 -1.157 14.124 1.00 83.19 87 ALA A CA 1
ATOM 671 C C . ALA A 1 87 ? -9.369 -2.216 13.992 1.00 83.19 87 ALA A C 1
ATOM 673 O O . ALA A 1 87 ? -10.555 -1.939 14.162 1.00 83.19 87 ALA A O 1
ATOM 674 N N . THR A 1 88 ? -9.007 -3.469 13.689 1.00 83.25 88 THR A N 1
ATOM 675 C CA . THR A 1 88 ? -9.976 -4.570 13.589 1.00 83.25 88 THR A CA 1
ATOM 676 C C . THR A 1 88 ? -10.488 -5.071 14.941 1.00 83.25 88 THR A C 1
ATOM 678 O O . THR A 1 88 ? -11.553 -5.698 14.986 1.00 83.25 88 THR A O 1
ATOM 681 N N . THR A 1 89 ? -9.751 -4.804 16.020 1.00 84.94 89 THR A N 1
ATOM 682 C CA . THR A 1 89 ? -10.001 -5.316 17.375 1.00 84.94 89 THR A CA 1
ATOM 683 C C . THR A 1 89 ? -10.002 -4.231 18.447 1.00 84.94 89 THR A C 1
ATOM 685 O O . THR A 1 89 ? -10.543 -4.485 19.522 1.00 84.94 89 THR A O 1
ATOM 688 N N . GLU A 1 90 ? -9.488 -3.033 18.154 1.00 87.69 90 GLU A N 1
ATOM 689 C CA . GLU A 1 90 ? -9.418 -1.921 19.105 1.00 87.69 90 GLU A CA 1
ATOM 690 C C . GLU A 1 90 ? -10.797 -1.581 19.669 1.00 87.69 90 GLU A C 1
ATOM 692 O O . GLU A 1 90 ? -11.840 -1.817 19.036 1.00 87.69 90 GLU A O 1
ATOM 697 N N . SER A 1 91 ? -10.811 -1.096 20.903 1.00 87.81 91 SER A N 1
ATOM 698 C CA . SER A 1 91 ? -12.024 -0.670 21.586 1.00 87.81 91 SER A CA 1
ATOM 699 C C . SER A 1 91 ? -12.508 0.653 21.004 1.00 87.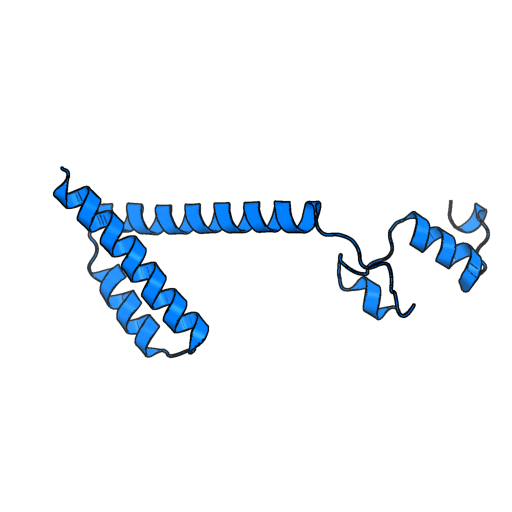81 91 SER A C 1
ATOM 701 O O . SER A 1 91 ? -11.752 1.615 20.908 1.00 87.81 91 SER A O 1
ATOM 703 N N . ASP A 1 92 ? -13.787 0.732 20.636 1.00 88.88 92 ASP A N 1
ATOM 704 C CA . ASP A 1 92 ? -14.377 2.042 20.364 1.00 88.88 92 ASP A CA 1
ATOM 705 C C . ASP A 1 92 ? -14.554 2.837 21.667 1.00 88.88 92 ASP A C 1
ATOM 707 O O . ASP A 1 92 ? -14.287 2.354 22.776 1.00 88.88 92 ASP A O 1
ATOM 711 N N . ILE A 1 93 ? -14.993 4.089 21.542 1.00 91.19 93 ILE A N 1
ATOM 712 C CA . ILE A 1 93 ? -15.161 4.962 22.703 1.00 91.19 93 ILE A CA 1
ATOM 713 C C . ILE A 1 93 ? -16.165 4.391 23.712 1.00 91.19 93 ILE A C 1
ATOM 715 O O . ILE A 1 93 ? -15.933 4.473 24.914 1.00 91.19 93 ILE A O 1
ATOM 719 N N . GLU A 1 94 ? -17.252 3.762 23.262 1.00 90.19 94 GLU A N 1
ATOM 720 C CA . GLU A 1 94 ? -18.265 3.202 24.156 1.00 90.19 94 GLU A CA 1
ATOM 721 C C . GLU A 1 94 ? -17.732 1.958 24.879 1.00 90.19 94 GLU A C 1
ATOM 723 O O . GLU A 1 94 ? -17.916 1.815 26.089 1.00 90.19 94 GLU A O 1
ATOM 728 N N . GLU A 1 95 ? -17.034 1.078 24.159 1.00 89.38 95 GLU A N 1
ATOM 729 C CA . GLU A 1 95 ? -16.338 -0.088 24.712 1.00 89.38 95 GLU A CA 1
ATOM 730 C C . GLU A 1 95 ? -15.289 0.336 25.755 1.00 89.38 95 GLU A C 1
ATOM 732 O O . GLU A 1 95 ? -15.235 -0.233 26.847 1.00 89.38 95 GLU A O 1
ATOM 737 N N . THR A 1 96 ? -14.524 1.394 25.470 1.00 91.06 96 THR A N 1
ATOM 738 C CA . THR A 1 96 ? -13.516 1.955 26.382 1.00 91.06 96 THR A CA 1
ATOM 739 C C . THR A 1 96 ? -14.151 2.513 27.656 1.00 91.06 96 THR A C 1
ATOM 741 O O . THR A 1 96 ? -13.720 2.187 28.765 1.00 91.06 96 THR A O 1
ATOM 744 N N . LEU A 1 97 ? -15.214 3.313 27.528 1.00 91.81 97 LEU A N 1
ATOM 745 C CA . LEU A 1 97 ? -15.942 3.868 28.672 1.00 91.81 97 LEU A CA 1
ATOM 746 C C . LEU A 1 97 ? -16.563 2.760 29.534 1.00 91.81 97 LEU A C 1
ATOM 748 O O . LEU A 1 97 ? -16.467 2.803 30.762 1.00 91.81 97 LEU A O 1
ATOM 752 N N . LYS A 1 98 ? -17.143 1.726 28.910 1.00 90.19 98 LYS A N 1
ATOM 753 C CA . LYS A 1 98 ? -17.658 0.550 29.627 1.00 90.19 98 LYS A CA 1
ATOM 754 C C . LYS A 1 98 ? -16.553 -0.164 30.396 1.00 90.19 98 LYS A C 1
ATOM 756 O O . LYS A 1 98 ? -16.756 -0.479 31.565 1.00 90.19 98 LYS A O 1
ATOM 761 N N . ARG A 1 99 ? -15.383 -0.368 29.786 1.00 89.31 99 ARG A N 1
ATOM 762 C CA . ARG A 1 99 ? -14.226 -0.995 30.442 1.00 89.31 99 ARG A CA 1
ATOM 763 C C . ARG A 1 99 ? -13.751 -0.194 31.659 1.00 89.31 99 ARG A C 1
ATOM 765 O O . ARG A 1 99 ? -13.472 -0.773 32.707 1.00 89.31 99 ARG A O 1
ATOM 772 N N . LEU A 1 100 ? -13.719 1.137 31.559 1.00 91.38 100 LEU A N 1
ATOM 773 C CA . LEU A 1 100 ? -13.344 2.019 32.672 1.00 91.38 100 LEU A CA 1
ATOM 774 C C . LEU A 1 100 ? -14.294 1.884 33.872 1.00 91.38 100 LEU A C 1
ATOM 776 O O . LEU A 1 100 ? -13.839 1.815 35.015 1.00 91.38 100 LEU A O 1
ATOM 780 N N . VAL A 1 101 ? -15.603 1.808 33.623 1.00 92.50 101 VAL A N 1
ATOM 781 C CA . VAL A 1 101 ? -16.614 1.698 34.686 1.00 92.50 101 VAL A CA 1
ATOM 782 C C . VAL A 1 101 ? -16.705 0.279 35.253 1.00 92.50 101 VAL A C 1
ATOM 784 O O . VAL A 1 101 ? -16.758 0.107 36.468 1.00 92.50 101 VAL A O 1
ATOM 787 N N . VAL A 1 102 ? -16.733 -0.744 34.395 1.00 89.81 102 VAL A N 1
ATOM 788 C CA . VAL A 1 102 ? -16.993 -2.137 34.797 1.00 89.81 102 VAL A CA 1
ATOM 789 C C . VAL A 1 102 ? -15.734 -2.806 35.341 1.00 89.81 102 VAL A C 1
ATOM 791 O O . VAL A 1 102 ? -15.750 -3.319 36.462 1.00 89.81 102 VAL A O 1
ATOM 794 N N . ASP A 1 103 ? -14.635 -2.762 34.587 1.00 88.81 103 ASP A N 1
ATOM 795 C CA . ASP A 1 103 ? -13.421 -3.514 34.922 1.00 88.81 103 ASP A CA 1
ATOM 796 C C . ASP A 1 103 ? -12.516 -2.716 35.864 1.00 88.81 103 ASP A C 1
ATOM 798 O O . ASP A 1 103 ? -11.984 -3.255 36.837 1.00 88.81 103 ASP A O 1
ATOM 802 N N . LEU A 1 104 ? -12.369 -1.411 35.605 1.00 90.12 104 LEU A N 1
ATOM 803 C CA . LEU A 1 104 ? -11.498 -0.517 36.380 1.00 90.12 104 LEU A CA 1
ATOM 804 C C . LEU A 1 104 ? -12.227 0.241 37.501 1.00 90.12 104 LEU A C 1
ATOM 806 O O . LEU A 1 104 ? -11.582 0.972 38.255 1.00 90.12 104 LEU A O 1
ATOM 810 N N . LYS A 1 105 ? -13.545 0.032 37.648 1.00 92.56 105 LYS A N 1
ATOM 811 C CA . LYS A 1 105 ? -14.395 0.580 38.723 1.00 92.56 105 LYS A CA 1
ATOM 812 C C . LYS A 1 105 ? -14.306 2.101 38.882 1.00 92.56 105 LYS A C 1
ATOM 814 O O . LYS A 1 105 ? -14.426 2.614 39.995 1.00 92.56 105 LYS A O 1
ATOM 819 N N . LYS A 1 106 ? -14.089 2.821 37.780 1.00 95.19 106 LYS A N 1
ATOM 820 C CA . LYS A 1 106 ? -14.106 4.286 37.750 1.00 95.19 106 LYS A CA 1
ATOM 821 C C . LYS A 1 106 ? -15.538 4.804 37.767 1.00 95.19 106 LYS A C 1
ATOM 823 O O . LYS A 1 106 ? -16.420 4.251 37.111 1.00 95.19 106 LYS A O 1
ATOM 828 N N . SER A 1 107 ? -15.772 5.870 38.520 1.00 92.62 107 SER A N 1
ATOM 829 C CA . SER A 1 107 ? -17.054 6.569 38.506 1.00 92.62 107 SER A CA 1
ATOM 830 C C . SER A 1 107 ? -17.196 7.408 37.229 1.00 92.62 107 SER A C 1
ATOM 832 O O . SER A 1 107 ? -16.195 7.912 36.716 1.00 92.62 107 SER A O 1
ATOM 834 N N . PRO A 1 108 ? -18.418 7.616 36.707 1.00 89.00 108 PRO A N 1
ATOM 835 C CA . PRO A 1 108 ? -18.632 8.480 35.544 1.00 89.00 108 PRO A CA 1
ATOM 836 C C . PRO A 1 108 ? -18.061 9.896 35.712 1.00 89.00 108 PRO A C 1
ATOM 838 O O . PRO A 1 108 ? -17.608 10.489 34.742 1.00 89.00 108 PRO A O 1
ATOM 841 N N . GLN A 1 109 ? -18.046 10.420 36.940 1.00 91.81 109 GLN A N 1
ATOM 842 C CA . GLN A 1 109 ? -17.505 11.738 37.278 1.00 91.81 109 GLN A CA 1
ATOM 843 C C . GLN A 1 109 ? -15.972 11.802 37.237 1.00 91.81 109 GLN A C 1
ATOM 845 O O . GLN A 1 109 ? -15.428 12.890 37.142 1.00 91.81 109 GLN A O 1
ATOM 850 N N . GLU A 1 110 ? -15.271 10.670 37.349 1.00 89.44 110 GLU A N 1
ATOM 851 C CA . GLU A 1 110 ? -13.809 10.610 37.177 1.00 89.44 110 GLU A CA 1
ATOM 852 C C . GLU A 1 110 ? -13.399 10.479 35.704 1.00 89.44 110 GLU A C 1
ATOM 854 O O . GLU A 1 110 ? -12.222 10.633 35.382 1.00 89.44 110 GLU A O 1
ATOM 859 N N . ILE A 1 111 ? -14.344 10.119 34.832 1.00 87.00 111 ILE A N 1
ATOM 860 C CA . ILE A 1 111 ? -14.112 9.878 33.403 1.00 87.00 111 ILE A CA 1
ATOM 861 C C . ILE A 1 111 ? -14.442 11.129 32.566 1.00 87.00 111 ILE A C 1
ATOM 863 O O . ILE A 1 111 ? -13.834 11.323 31.514 1.00 87.00 111 ILE A O 1
ATOM 867 N N . LEU A 1 112 ? -15.398 11.947 33.026 1.00 75.00 112 LEU A N 1
ATOM 868 C CA . LEU A 1 112 ? -15.830 13.220 32.428 1.00 75.00 112 LEU A CA 1
ATOM 869 C C . LEU A 1 112 ? -15.046 14.410 32.991 1.00 75.00 112 LEU A C 1
ATOM 871 O O . LEU A 1 112 ? -14.747 15.322 32.190 1.00 75.00 112 LEU A O 1
#

InterPro domains:
  IPR015813 Pyruvate/Phosphoenolpyruvate kinase-like domain superfamily [SSF51621] (12-111)
  IPR021135 Phosphoenolpyruvate carboxylase [PF00311] (10-102)
  IPR021135 Phosphoenolpyruvate carboxylase [PTHR30523] (11-111)

Sequence (112 aa):
MLDSVVAELSSVHECYEISAEYEGKNDPKKLEELGNVLTSLDPGDSIVVAKAFSHMLNLANLAEEVQIAHRQRNKKKKGDYTEESSATTESDIEETLKRLVVDLKKSPQEIL

Radius of gyration: 24.38 Å; chains: 1; bounding box: 37×28×72 Å

Foldseek 3Di:
DVVVVVVLVVLLVLLVVLVVVCVVPVDVVSVVVSVVSLVPDDPVSNVSNVVVVVVVVVVVVVVVVVCLVPPDADPDAPPDPVQCVDPSRRADPVSVVCCCCPVVVDDPVNVD